Protein AF-A0A529C2K7-F1 (afdb_monomer_lite)

Sequence (71 aa):
MQIGPRADVPEWNNQGRGSAPLDPADATDPGVWAISCFFIRTKARGRGVSHRLVGGGIDFARENGARLLEA

Foldseek 3Di:
DDKAQLLVPLVQCDPPHPNNDPDNVSNPDRLEIEDDDDDDDPVCPPVCVVVVVVVVSVVVSVVVRRPHYYD

pLDDT: mean 93.4, std 3.64, range [82.94, 97.88]

Radius of gyration: 13.13 Å; chains: 1; bounding box: 31×24×31 Å

Structure (mmCIF, N/CA/C/O backbone):
data_AF-A0A529C2K7-F1
#
_entry.id   AF-A0A529C2K7-F1
#
loop_
_atom_site.group_PDB
_atom_site.id
_atom_site.type_symbol
_atom_site.label_atom_id
_atom_site.label_alt_id
_atom_site.label_comp_id
_atom_site.label_asym_id
_atom_site.label_entity_id
_atom_site.label_seq_id
_atom_site.pdbx_PDB_ins_code
_atom_site.Cartn_x
_atom_site.Cartn_y
_atom_site.Cartn_z
_atom_site.occupancy
_atom_site.B_iso_or_equiv
_atom_site.auth_seq_id
_atom_site.aut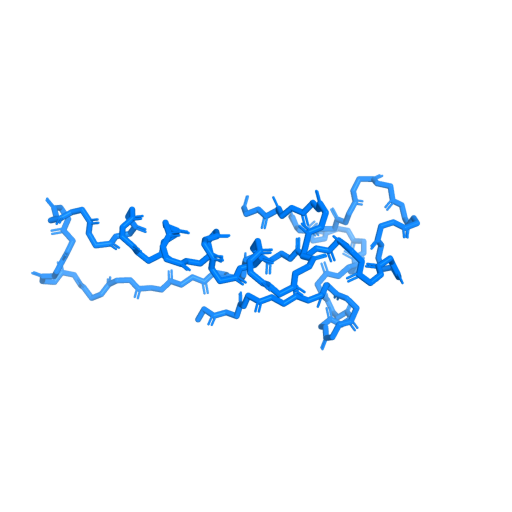h_comp_id
_atom_site.auth_asym_id
_atom_site.auth_atom_id
_atom_site.pdbx_PDB_model_num
ATOM 1 N N . MET A 1 1 ? -6.627 3.018 2.959 1.00 85.12 1 MET A N 1
ATOM 2 C CA . MET A 1 1 ? -5.642 1.936 2.828 1.00 85.12 1 MET A CA 1
ATOM 3 C C . MET A 1 1 ? -5.574 1.611 1.359 1.00 85.12 1 MET A C 1
ATOM 5 O O . MET A 1 1 ? -6.614 1.300 0.793 1.00 85.12 1 MET A O 1
ATOM 9 N N . GLN A 1 2 ? -4.409 1.765 0.757 1.00 89.38 2 GLN A N 1
ATOM 10 C CA . GLN A 1 2 ? -4.119 1.287 -0.586 1.00 89.38 2 GLN A CA 1
ATOM 11 C C . GLN A 1 2 ? -3.203 0.076 -0.461 1.00 89.38 2 GLN A C 1
ATOM 13 O O . GLN A 1 2 ? -2.357 0.051 0.429 1.00 89.38 2 GLN A O 1
ATOM 18 N N . ILE A 1 3 ? -3.410 -0.918 -1.317 1.00 95.06 3 ILE A N 1
ATOM 19 C CA . ILE A 1 3 ? -2.614 -2.141 -1.381 1.00 95.06 3 ILE A CA 1
ATOM 20 C C . ILE A 1 3 ? -2.436 -2.434 -2.862 1.00 95.06 3 ILE A C 1
ATOM 22 O O . ILE A 1 3 ? -3.422 -2.689 -3.550 1.00 95.06 3 ILE A O 1
ATOM 26 N N . GLY A 1 4 ? -1.217 -2.289 -3.359 1.00 95.06 4 GLY A N 1
ATOM 27 C CA . GLY A 1 4 ? -0.947 -2.309 -4.793 1.00 95.06 4 GLY A CA 1
ATOM 28 C C . GLY A 1 4 ? 0.543 -2.210 -5.097 1.00 95.06 4 GLY A C 1
ATOM 29 O O . GLY A 1 4 ? 1.330 -1.994 -4.164 1.00 95.06 4 GLY A O 1
ATOM 30 N N . PRO A 1 5 ? 0.928 -2.329 -6.379 1.00 95.06 5 PRO A N 1
ATOM 31 C CA . PRO A 1 5 ? 2.278 -2.038 -6.834 1.00 95.06 5 PRO A CA 1
ATOM 32 C C . PRO A 1 5 ? 2.715 -0.661 -6.342 1.00 95.06 5 PRO A C 1
ATOM 34 O O . PRO A 1 5 ? 1.979 0.322 -6.454 1.00 95.06 5 PRO A O 1
ATOM 37 N N . ARG A 1 6 ? 3.931 -0.560 -5.808 1.00 93.00 6 ARG A N 1
ATOM 38 C CA . ARG A 1 6 ? 4.427 0.733 -5.315 1.00 93.00 6 ARG A CA 1
ATOM 39 C C . ARG A 1 6 ? 4.653 1.753 -6.434 1.00 93.00 6 ARG A C 1
ATOM 41 O O . ARG A 1 6 ? 4.658 2.955 -6.178 1.00 93.00 6 ARG A O 1
ATOM 48 N N . ALA A 1 7 ? 4.827 1.275 -7.665 1.00 92.62 7 ALA A N 1
ATOM 49 C CA . ALA A 1 7 ? 4.956 2.105 -8.857 1.00 92.62 7 ALA A CA 1
ATOM 50 C C . ALA A 1 7 ? 3.685 2.930 -9.142 1.00 92.62 7 ALA A C 1
ATOM 52 O O . ALA A 1 7 ? 3.783 4.007 -9.726 1.00 92.62 7 ALA A O 1
ATOM 53 N N . ASP A 1 8 ? 2.518 2.479 -8.667 1.00 91.81 8 ASP A N 1
ATOM 54 C CA . ASP A 1 8 ? 1.241 3.181 -8.853 1.00 91.81 8 ASP A CA 1
ATOM 55 C C . ASP A 1 8 ? 1.114 4.425 -7.953 1.00 91.81 8 ASP A C 1
ATOM 57 O O . ASP A 1 8 ? 0.205 5.235 -8.139 1.00 91.81 8 ASP A O 1
ATOM 61 N N . VAL A 1 9 ? 2.019 4.598 -6.978 1.00 87.75 9 VAL A N 1
ATOM 62 C CA . VAL A 1 9 ? 2.115 5.798 -6.125 1.00 87.75 9 VAL A CA 1
ATOM 63 C C . VAL A 1 9 ? 3.567 6.271 -6.068 1.00 87.75 9 VAL A C 1
ATOM 65 O O . VAL A 1 9 ? 4.265 6.036 -5.075 1.00 87.75 9 VAL A O 1
ATOM 68 N N . PRO A 1 10 ? 4.054 6.947 -7.121 1.00 85.81 10 PRO A N 1
ATOM 69 C CA . PRO A 1 10 ? 5.456 7.343 -7.233 1.00 85.81 10 PRO A CA 1
ATOM 70 C C . PRO A 1 10 ? 5.960 8.174 -6.047 1.00 85.81 10 PRO A C 1
ATOM 72 O O . PRO A 1 10 ? 7.109 8.029 -5.630 1.00 85.81 10 PRO A O 1
ATOM 75 N N . GLU A 1 11 ? 5.101 9.002 -5.445 1.00 88.06 11 GLU A N 1
ATOM 76 C CA . GLU A 1 11 ? 5.446 9.861 -4.309 1.00 88.06 11 GLU A CA 1
ATOM 77 C C . GLU A 1 11 ? 5.897 9.076 -3.075 1.00 88.06 11 GLU A C 1
ATOM 79 O O . GLU A 1 11 ? 6.581 9.627 -2.203 1.00 88.06 11 GLU A O 1
ATOM 84 N N . TRP A 1 12 ? 5.513 7.801 -2.995 1.00 87.12 12 TRP A N 1
ATOM 85 C CA . TRP A 1 12 ? 5.846 6.914 -1.894 1.00 87.12 12 TRP A CA 1
ATOM 86 C C . TRP A 1 12 ? 7.307 6.460 -1.919 1.00 87.12 12 TRP A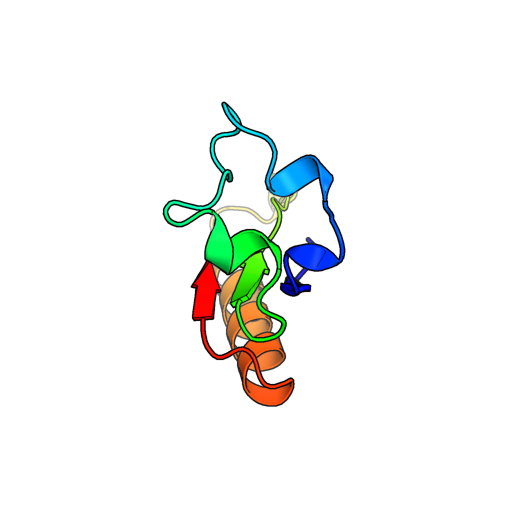 C 1
ATOM 88 O O . TRP A 1 12 ? 7.897 6.220 -0.862 1.00 87.12 12 TRP A O 1
ATOM 98 N N . ASN A 1 13 ? 7.894 6.440 -3.118 1.00 90.00 13 ASN A N 1
ATOM 99 C CA . ASN A 1 13 ? 9.263 6.007 -3.382 1.00 90.00 13 ASN A CA 1
ATOM 100 C C . ASN A 1 13 ? 10.288 7.148 -3.248 1.00 90.00 13 ASN A C 1
ATOM 102 O O . ASN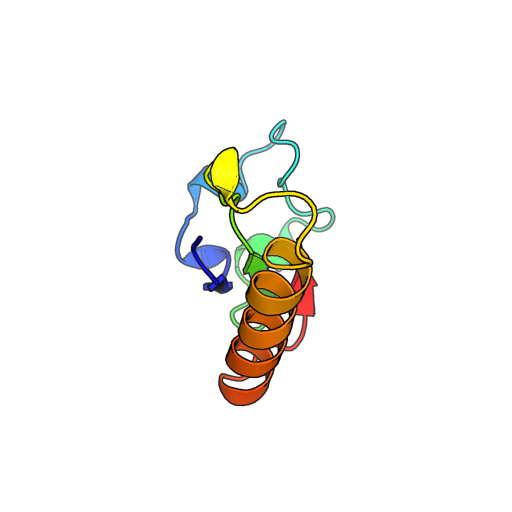 A 1 13 ? 11.488 6.938 -3.424 1.00 90.00 13 ASN A O 1
ATOM 106 N N . ASN A 1 14 ? 9.831 8.365 -2.934 1.00 91.19 14 ASN A N 1
ATOM 107 C CA . ASN A 1 14 ? 10.700 9.524 -2.774 1.00 91.19 14 ASN A CA 1
ATOM 108 C C . ASN A 1 14 ? 11.694 9.336 -1.622 1.00 91.19 14 ASN A C 1
ATOM 110 O O . ASN A 1 14 ? 11.324 8.974 -0.503 1.00 91.19 14 ASN A O 1
ATOM 114 N N . GLN A 1 15 ? 12.955 9.678 -1.886 1.00 86.38 15 GLN A N 1
ATOM 115 C C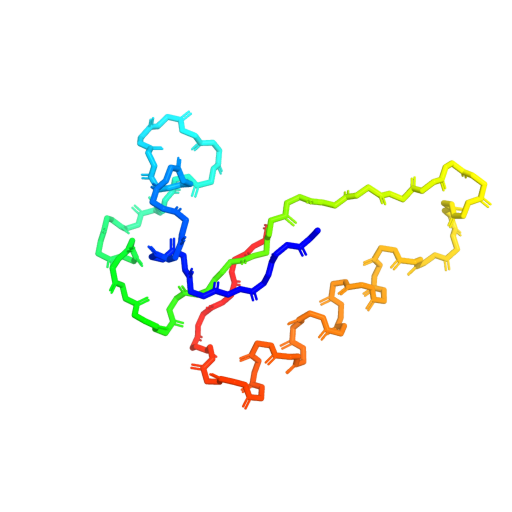A . GLN A 1 15 ? 14.024 9.641 -0.891 1.00 86.38 15 GLN A CA 1
ATOM 116 C C . GLN A 1 15 ? 13.672 10.491 0.342 1.00 86.38 15 GLN A C 1
ATOM 118 O O . GLN A 1 15 ? 13.080 11.567 0.234 1.00 86.38 15 GLN A O 1
ATOM 123 N N . GLY A 1 16 ? 14.018 9.990 1.529 1.00 87.25 16 GLY A N 1
ATOM 124 C CA . GLY A 1 16 ? 13.718 10.643 2.809 1.00 87.25 16 GLY A CA 1
ATOM 125 C C . GLY A 1 16 ? 12.300 10.407 3.349 1.00 87.25 16 GLY A C 1
ATOM 126 O O . GLY A 1 16 ? 11.986 10.863 4.450 1.00 87.25 16 GLY A O 1
ATOM 127 N N . ARG A 1 17 ? 11.433 9.682 2.630 1.00 87.81 17 ARG A N 1
ATOM 128 C CA . ARG A 1 17 ? 10.186 9.150 3.201 1.00 87.81 17 ARG A CA 1
ATOM 129 C C . ARG A 1 17 ? 10.489 7.896 4.020 1.00 87.81 17 ARG A C 1
ATOM 131 O O . ARG A 1 17 ? 11.330 7.098 3.629 1.00 87.81 17 ARG A O 1
ATOM 138 N N . GLY A 1 18 ? 9.751 7.673 5.110 1.00 89.00 18 GLY A N 1
ATOM 139 C CA . GLY A 1 18 ? 9.861 6.427 5.892 1.00 89.00 18 GLY A CA 1
ATOM 140 C C . GLY A 1 18 ? 9.468 5.164 5.113 1.00 89.00 18 GLY A C 1
ATOM 141 O O . GLY A 1 18 ? 9.683 4.057 5.578 1.00 89.00 18 GLY A O 1
ATOM 142 N N . SER A 1 19 ? 8.895 5.350 3.933 1.00 89.94 19 SER A N 1
ATOM 143 C CA . SER A 1 19 ? 8.469 4.330 2.988 1.00 89.94 19 SER A CA 1
ATOM 144 C C . SER A 1 19 ? 9.338 4.215 1.741 1.00 89.94 19 SER A C 1
ATOM 146 O O . SER A 1 19 ? 8.970 3.502 0.805 1.00 89.94 19 SER A O 1
ATOM 148 N N . ALA A 1 20 ? 10.409 5.008 1.666 1.00 91.56 20 ALA A N 1
ATOM 149 C CA . ALA A 1 20 ? 11.326 4.923 0.547 1.00 91.56 20 ALA A CA 1
ATOM 150 C C . ALA A 1 20 ? 11.851 3.479 0.469 1.00 91.56 20 ALA A C 1
ATOM 152 O O . ALA A 1 20 ? 12.171 2.905 1.515 1.00 91.56 20 ALA A O 1
ATOM 153 N N . PRO A 1 21 ? 11.916 2.880 -0.730 1.00 90.38 21 PRO A N 1
ATOM 154 C CA . PRO A 1 21 ? 12.413 1.523 -0.864 1.00 90.38 21 PRO A CA 1
ATOM 155 C C . PRO A 1 21 ? 13.879 1.455 -0.428 1.00 90.38 21 PRO A C 1
ATOM 157 O O . PRO A 1 21 ? 14.641 2.409 -0.619 1.00 90.38 21 PRO A O 1
ATOM 160 N N . LEU A 1 22 ? 14.266 0.323 0.161 1.00 88.12 22 LEU A N 1
ATOM 161 C CA . LEU A 1 22 ? 15.650 0.087 0.572 1.00 88.12 22 LEU A CA 1
ATOM 162 C C . LEU A 1 22 ? 16.559 -0.082 -0.650 1.00 88.12 22 LEU A C 1
ATOM 164 O O . LEU A 1 22 ? 17.643 0.499 -0.687 1.00 88.12 22 LEU A O 1
ATOM 168 N N . ASP A 1 23 ? 16.097 -0.839 -1.649 1.00 91.44 23 ASP A N 1
ATOM 169 C CA . ASP A 1 23 ? 16.717 -0.911 -2.968 1.00 91.44 23 ASP A CA 1
ATOM 170 C C . ASP A 1 23 ? 15.945 -0.009 -3.949 1.00 91.44 23 ASP A C 1
ATOM 172 O O . ASP A 1 23 ? 14.749 -0.216 -4.164 1.00 91.44 23 ASP A O 1
ATOM 176 N N . PRO A 1 24 ? 16.583 0.987 -4.590 1.00 91.38 24 PRO A N 1
ATOM 177 C CA . PRO A 1 24 ? 15.932 1.813 -5.605 1.00 91.38 24 PRO A CA 1
ATOM 178 C C . PRO A 1 24 ? 15.263 1.026 -6.742 1.00 91.38 24 PRO A C 1
ATOM 180 O O . PRO A 1 24 ? 14.300 1.528 -7.321 1.00 91.38 24 PRO A O 1
ATOM 183 N N . ALA A 1 25 ? 15.742 -0.181 -7.065 1.00 92.94 25 ALA A N 1
ATOM 184 C CA . ALA A 1 25 ? 15.142 -1.038 -8.087 1.00 92.94 25 ALA A CA 1
ATOM 185 C C . ALA A 1 25 ? 13.729 -1.514 -7.710 1.00 92.94 25 ALA A C 1
ATOM 187 O O . ALA A 1 25 ? 12.899 -1.718 -8.596 1.00 92.94 25 ALA A O 1
ATOM 188 N N . ASP A 1 26 ? 13.417 -1.615 -6.414 1.00 93.38 26 ASP A N 1
ATOM 189 C CA . ASP A 1 26 ? 12.091 -2.028 -5.957 1.00 93.38 26 ASP A CA 1
ATOM 190 C C . ASP A 1 26 ? 11.014 -1.023 -6.384 1.00 93.38 26 ASP A C 1
ATOM 192 O O . ASP A 1 26 ? 9.879 -1.421 -6.636 1.00 93.38 26 ASP A O 1
ATOM 196 N N . ALA A 1 27 ? 11.361 0.269 -6.516 1.00 92.25 27 ALA A N 1
ATOM 197 C CA . ALA A 1 27 ? 10.443 1.359 -6.876 1.00 92.25 27 ALA A CA 1
ATOM 198 C C . ALA A 1 27 ? 9.658 1.106 -8.174 1.00 92.25 27 ALA A C 1
ATOM 200 O O . ALA A 1 27 ? 8.547 1.619 -8.329 1.00 92.25 27 ALA A O 1
ATOM 201 N N . THR A 1 28 ? 10.243 0.353 -9.106 1.00 93.44 28 THR A N 1
ATOM 202 C CA . THR A 1 28 ? 9.684 0.086 -10.436 1.00 93.44 28 THR A CA 1
ATOM 203 C C . THR A 1 28 ? 9.354 -1.388 -10.671 1.00 93.44 28 THR A C 1
ATOM 205 O O . THR A 1 28 ? 8.844 -1.721 -11.741 1.00 93.44 28 THR A O 1
ATOM 208 N N . ASP A 1 29 ? 9.606 -2.273 -9.702 1.00 94.62 29 ASP A N 1
ATOM 209 C CA . ASP A 1 29 ? 9.290 -3.695 -9.832 1.00 94.62 29 ASP A CA 1
ATOM 210 C C . ASP A 1 29 ? 7.772 -3.925 -9.658 1.00 94.62 29 ASP A C 1
ATOM 212 O O . ASP A 1 29 ? 7.221 -3.655 -8.585 1.00 94.62 29 ASP A O 1
ATOM 216 N N . PRO A 1 30 ? 7.067 -4.458 -10.676 1.00 93.75 30 PRO A N 1
ATOM 217 C CA . PRO A 1 30 ? 5.619 -4.679 -10.610 1.00 93.75 30 PRO A CA 1
ATOM 218 C C . PRO A 1 30 ? 5.203 -5.739 -9.574 1.00 93.75 30 PRO A C 1
ATOM 220 O O . PRO A 1 30 ? 4.042 -5.791 -9.164 1.00 93.75 30 PRO A O 1
ATOM 223 N N . GLY A 1 31 ? 6.134 -6.592 -9.145 1.00 95.38 31 GLY A N 1
ATOM 224 C CA . GLY A 1 31 ? 5.948 -7.585 -8.094 1.00 95.38 31 GLY A CA 1
ATOM 225 C C . GLY A 1 31 ? 6.207 -7.054 -6.684 1.00 95.38 31 GLY A C 1
ATOM 226 O O . GLY A 1 31 ? 5.937 -7.787 -5.728 1.00 95.38 31 GLY A O 1
ATOM 227 N N . VAL A 1 32 ? 6.699 -5.817 -6.525 1.00 95.62 32 VAL A N 1
ATOM 228 C CA . VAL A 1 32 ? 6.892 -5.186 -5.213 1.00 95.62 32 VAL A CA 1
ATOM 229 C C . VAL A 1 32 ? 5.726 -4.260 -4.901 1.00 95.62 32 VAL A C 1
ATOM 231 O O . VAL A 1 32 ? 5.524 -3.191 -5.484 1.00 95.62 32 VAL A O 1
ATOM 234 N N . TRP A 1 33 ? 4.925 -4.717 -3.953 1.00 96.44 33 TRP A N 1
ATOM 235 C CA . TRP A 1 33 ? 3.719 -4.052 -3.510 1.00 96.44 33 TRP A CA 1
ATOM 236 C C . TRP A 1 33 ? 3.942 -3.438 -2.145 1.00 96.44 33 TRP A C 1
ATOM 238 O O . TRP A 1 33 ? 4.826 -3.849 -1.390 1.00 96.44 33 TRP A O 1
ATOM 248 N N . ALA A 1 34 ? 3.088 -2.488 -1.791 1.00 94.00 34 ALA A N 1
ATOM 249 C CA . ALA A 1 34 ? 3.118 -1.947 -0.452 1.00 94.00 34 ALA A CA 1
A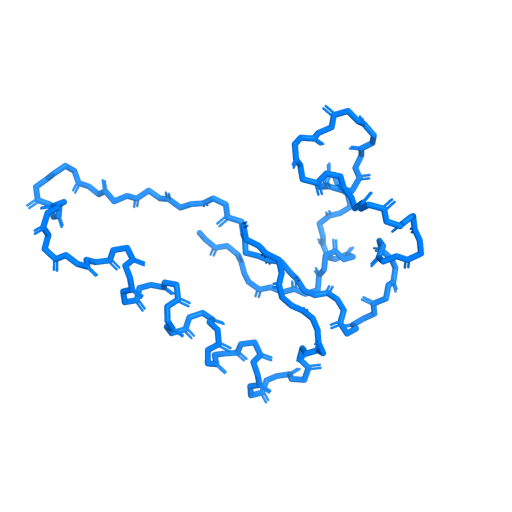TOM 250 C C . ALA A 1 34 ? 1.716 -1.564 0.058 1.00 94.00 34 ALA A C 1
ATOM 252 O O . ALA A 1 34 ? 0.794 -1.255 -0.704 1.00 94.00 34 ALA A O 1
ATOM 253 N N . ILE A 1 35 ? 1.555 -1.635 1.380 1.00 93.94 35 ILE A N 1
ATOM 254 C CA . ILE A 1 35 ? 0.362 -1.244 2.132 1.00 93.94 35 ILE A CA 1
ATOM 255 C C . ILE A 1 35 ? 0.490 0.199 2.634 1.00 93.94 35 ILE A C 1
ATOM 257 O O . ILE A 1 35 ? 1.330 0.506 3.477 1.00 93.94 35 ILE A O 1
ATOM 261 N N . SER A 1 36 ? -0.367 1.102 2.157 1.00 89.94 36 SER A N 1
ATOM 262 C CA . SER A 1 36 ? -0.385 2.473 2.669 1.00 89.94 36 SER A CA 1
ATOM 263 C C . SER A 1 36 ? -1.101 2.575 4.017 1.00 89.94 36 SER A C 1
ATOM 265 O O . SER A 1 36 ? -1.971 1.764 4.361 1.00 89.94 36 SER A O 1
ATOM 267 N N . CYS A 1 37 ? -0.770 3.624 4.775 1.00 89.88 37 CYS A N 1
ATOM 268 C CA . CYS A 1 37 ? -1.354 3.890 6.085 1.00 89.88 37 CYS A CA 1
ATOM 269 C C . CYS A 1 37 ? -2.893 3.836 6.075 1.00 89.88 37 CYS A C 1
ATOM 271 O O . CYS A 1 37 ? -3.582 4.263 5.141 1.00 89.88 37 CYS A O 1
ATOM 273 N N . PHE A 1 38 ? -3.456 3.357 7.182 1.00 93.00 38 PHE A N 1
ATOM 274 C CA . PHE A 1 38 ? -4.894 3.314 7.403 1.00 93.00 38 PHE A CA 1
ATOM 275 C C . PHE A 1 38 ? -5.245 3.751 8.820 1.00 93.00 38 PHE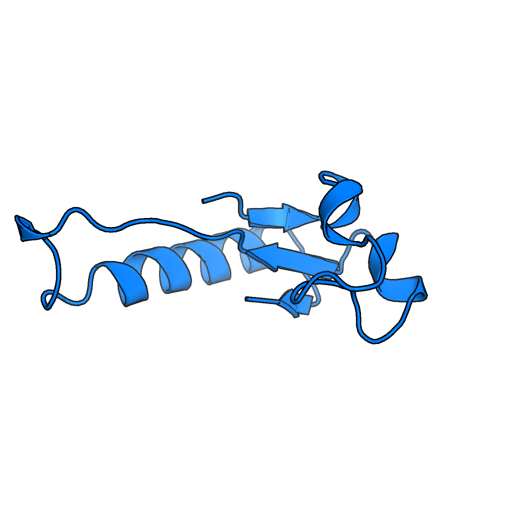 A C 1
ATOM 277 O O . PHE A 1 38 ? -4.427 3.714 9.736 1.00 93.00 38 PHE A O 1
ATOM 284 N N . PHE A 1 39 ? -6.494 4.170 9.004 1.00 95.19 39 PHE A N 1
ATOM 285 C CA . PHE A 1 39 ? -6.981 4.661 10.282 1.00 95.19 39 PHE A CA 1
ATOM 286 C C . PHE A 1 39 ? -8.148 3.818 10.777 1.00 95.19 39 PHE A C 1
ATOM 288 O O . PHE A 1 39 ? -9.094 3.537 10.042 1.00 95.19 39 PHE A O 1
ATOM 295 N N . ILE A 1 40 ? -8.114 3.475 12.063 1.00 96.31 40 ILE A N 1
ATOM 296 C CA . ILE A 1 40 ? -9.232 2.840 12.757 1.00 96.31 40 ILE A CA 1
ATOM 297 C C . ILE A 1 40 ? -9.914 3.874 13.643 1.00 96.31 40 ILE A C 1
ATOM 299 O O . ILE A 1 40 ? -9.275 4.482 14.513 1.00 96.31 40 ILE A O 1
ATOM 303 N N . ARG A 1 41 ? -11.234 4.029 13.464 1.00 96.38 41 ARG A N 1
ATOM 304 C CA . ARG A 1 41 ? -12.067 4.853 14.351 1.00 96.38 41 ARG A CA 1
ATOM 305 C C . ARG A 1 41 ? -11.858 4.437 15.802 1.00 96.38 41 ARG A C 1
ATOM 307 O O . ARG A 1 41 ? -11.897 3.250 16.109 1.00 96.38 41 ARG A O 1
ATOM 314 N N . THR A 1 42 ? -11.723 5.406 16.706 1.00 97.44 42 THR A N 1
ATOM 315 C CA . THR A 1 42 ? -11.396 5.162 18.122 1.00 97.44 42 THR A CA 1
ATOM 316 C C . THR A 1 42 ? -12.308 4.126 18.784 1.00 97.44 42 THR A C 1
ATOM 318 O O . THR A 1 42 ? -11.811 3.214 19.434 1.00 97.44 42 THR A O 1
ATOM 321 N N . LYS A 1 43 ? -13.624 4.182 18.528 1.00 97.62 43 LYS A N 1
ATOM 322 C CA . LYS A 1 43 ? -14.619 3.233 19.072 1.00 97.62 43 LYS A CA 1
ATOM 323 C C . LYS A 1 43 ? -14.442 1.775 18.606 1.00 97.62 43 LYS A C 1
ATOM 325 O O . LYS A 1 43 ? -15.030 0.876 19.197 1.00 97.62 43 LYS A O 1
ATOM 330 N N . ALA A 1 44 ? -13.669 1.542 17.547 1.00 95.62 44 ALA A N 1
ATOM 331 C CA . ALA A 1 44 ? -13.404 0.225 16.971 1.00 95.62 44 ALA A CA 1
ATOM 332 C C . ALA A 1 44 ? -11.979 -0.294 17.264 1.00 95.62 44 ALA A C 1
ATOM 334 O O . ALA A 1 44 ? -11.631 -1.398 16.842 1.00 95.62 44 ALA A O 1
ATOM 335 N N . ARG A 1 45 ? -11.145 0.477 17.978 1.00 96.88 45 ARG A N 1
ATOM 336 C CA . ARG A 1 45 ? -9.787 0.064 18.376 1.00 96.88 45 ARG A CA 1
ATOM 337 C C . ARG A 1 45 ? -9.830 -0.988 19.490 1.00 96.88 45 ARG A C 1
ATOM 339 O O . ARG A 1 45 ? -10.857 -1.175 20.133 1.00 96.88 45 ARG A O 1
ATOM 346 N N . GLY A 1 46 ? -8.723 -1.708 19.683 1.00 96.56 46 GLY A N 1
ATOM 347 C CA . GLY A 1 46 ? -8.611 -2.778 20.689 1.00 96.56 46 GLY A CA 1
ATOM 348 C C . GLY A 1 46 ? -9.401 -4.055 20.365 1.00 96.56 46 GLY A C 1
ATOM 349 O O . GLY A 1 46 ? -9.419 -4.979 21.163 1.00 96.56 46 GLY A O 1
ATOM 350 N N . ARG A 1 47 ? -10.045 -4.125 19.190 1.00 97.25 47 ARG A N 1
ATOM 351 C CA . ARG A 1 47 ? -10.883 -5.259 18.747 1.00 97.25 47 ARG A CA 1
ATOM 352 C C . ARG A 1 47 ? -10.245 -6.100 17.634 1.00 97.25 47 ARG A C 1
ATOM 354 O O . ARG A 1 47 ? -10.941 -6.828 16.933 1.00 97.25 47 ARG A O 1
ATOM 361 N N . GLY A 1 48 ? -8.943 -5.933 17.398 1.00 97.00 48 GLY A N 1
ATOM 362 C CA . GLY A 1 48 ? -8.213 -6.650 16.343 1.00 97.00 48 GLY A CA 1
ATOM 363 C C . GLY A 1 48 ? -8.523 -6.207 14.905 1.00 97.00 48 GLY A C 1
ATOM 364 O O . GLY A 1 48 ? -8.093 -6.869 13.968 1.00 97.00 48 GLY A O 1
ATOM 365 N N . VAL A 1 49 ? -9.239 -5.091 14.698 1.00 96.38 49 VAL A N 1
ATOM 366 C CA . VAL A 1 49 ? -9.612 -4.610 13.349 1.00 96.38 49 VAL A CA 1
ATOM 367 C C . VAL A 1 49 ? -8.383 -4.355 12.476 1.00 96.38 49 VAL A C 1
ATOM 369 O O . VAL A 1 49 ? -8.383 -4.750 11.316 1.00 96.38 49 VAL A O 1
ATOM 372 N N . SER A 1 50 ? -7.319 -3.768 13.035 1.00 95.38 50 SER A N 1
ATOM 373 C CA . SER A 1 50 ? -6.071 -3.534 12.299 1.00 95.38 50 SER A CA 1
ATOM 374 C C . SER A 1 50 ? -5.473 -4.831 11.751 1.00 95.38 50 SER A C 1
ATOM 376 O O . SER A 1 50 ? -5.104 -4.874 10.585 1.00 95.38 50 SER A O 1
ATOM 378 N N . HIS A 1 51 ? -5.451 -5.905 12.550 1.00 95.50 51 HIS A N 1
ATOM 379 C CA . HIS A 1 51 ? -4.945 -7.206 12.102 1.00 95.50 51 HIS A CA 1
ATOM 380 C C . HIS A 1 51 ? -5.790 -7.792 10.974 1.00 95.50 51 HIS A C 1
ATOM 382 O O . HIS A 1 51 ? -5.237 -8.338 10.030 1.00 95.50 51 HIS A O 1
ATOM 388 N N . ARG A 1 52 ? -7.120 -7.657 11.043 1.00 96.19 52 ARG A N 1
ATOM 389 C CA . ARG A 1 52 ? -8.007 -8.150 9.978 1.00 96.19 52 ARG A CA 1
ATOM 390 C C . ARG A 1 52 ? -7.830 -7.373 8.675 1.00 96.19 52 ARG A C 1
ATOM 392 O O . ARG A 1 52 ? -7.837 -7.989 7.618 1.00 96.19 52 ARG A O 1
ATOM 399 N N . LEU A 1 53 ? -7.650 -6.051 8.749 1.00 95.62 53 LEU A N 1
ATOM 400 C CA . LEU A 1 53 ? -7.378 -5.227 7.567 1.00 95.62 53 LEU A CA 1
ATOM 401 C C . LEU A 1 53 ? -6.048 -5.601 6.913 1.00 95.62 53 LEU A C 1
ATOM 403 O O . LEU A 1 53 ? -6.005 -5.805 5.707 1.00 95.62 53 LEU A O 1
ATOM 407 N N . VAL A 1 54 ? -4.982 -5.721 7.707 1.00 96.00 54 VAL A N 1
ATOM 408 C CA . VAL A 1 54 ? -3.664 -6.125 7.197 1.00 96.00 54 VAL A CA 1
ATOM 409 C C . VAL A 1 54 ? -3.709 -7.550 6.649 1.00 96.00 54 VAL A C 1
ATOM 411 O O . VAL A 1 54 ? -3.210 -7.781 5.557 1.00 96.00 54 VAL A O 1
ATOM 414 N N . GLY A 1 55 ? -4.359 -8.484 7.350 1.00 96.94 55 GLY A N 1
ATOM 415 C CA . GLY A 1 55 ? -4.517 -9.871 6.907 1.00 96.94 55 GLY A CA 1
ATOM 416 C C . GLY A 1 55 ? -5.221 -9.982 5.555 1.00 96.94 55 GLY A C 1
ATOM 417 O O . GLY A 1 55 ? -4.640 -10.514 4.618 1.00 96.94 55 GLY A O 1
ATOM 418 N N . GLY A 1 56 ? -6.408 -9.381 5.415 1.00 96.81 56 GLY A N 1
ATOM 419 C CA . GLY A 1 56 ? -7.116 -9.370 4.128 1.00 96.81 56 GLY A CA 1
ATOM 420 C C . GLY A 1 56 ? -6.338 -8.641 3.029 1.00 96.81 56 GLY A C 1
ATOM 421 O O . GLY A 1 56 ? -6.427 -8.998 1.860 1.00 96.81 56 GLY A O 1
ATOM 422 N N . GLY A 1 57 ? -5.530 -7.651 3.406 1.00 96.62 57 GLY A N 1
ATOM 423 C CA . GLY A 1 57 ? -4.616 -6.979 2.499 1.00 96.62 57 GLY A CA 1
ATOM 424 C C . GLY A 1 57 ? -3.483 -7.857 1.971 1.00 96.62 57 GLY A C 1
ATOM 425 O O . GLY A 1 57 ? -3.177 -7.819 0.782 1.00 96.62 57 GLY A O 1
ATOM 426 N N . ILE A 1 58 ? -2.884 -8.666 2.846 1.00 96.88 58 ILE A N 1
ATOM 427 C CA . ILE A 1 58 ? -1.870 -9.658 2.478 1.00 96.88 58 ILE A CA 1
ATOM 428 C C . ILE A 1 58 ? -2.474 -10.706 1.542 1.00 96.88 58 ILE A C 1
ATOM 430 O O . ILE A 1 58 ? -1.855 -11.044 0.534 1.00 96.88 58 ILE A O 1
ATOM 434 N N . ASP A 1 59 ? -3.671 -11.202 1.857 1.00 97.75 59 ASP A N 1
ATOM 435 C CA . ASP A 1 59 ? -4.356 -12.200 1.032 1.00 97.75 59 ASP A CA 1
ATOM 436 C C . ASP A 1 59 ? -4.670 -11.632 -0.359 1.00 97.75 59 ASP A C 1
ATOM 438 O O . ASP A 1 59 ? -4.295 -12.234 -1.364 1.00 97.75 59 ASP A O 1
ATOM 442 N N . PHE A 1 60 ? -5.209 -10.409 -0.424 1.00 97.06 60 PHE A N 1
ATOM 443 C CA . PHE A 1 60 ? -5.430 -9.696 -1.683 1.00 97.06 60 PHE A CA 1
ATOM 444 C C . PHE A 1 60 ? -4.140 -9.549 -2.503 1.00 97.06 60 PHE A C 1
ATOM 446 O O . PHE A 1 60 ? -4.125 -9.863 -3.691 1.00 97.06 60 PHE A O 1
ATOM 453 N N . ALA A 1 61 ? -3.039 -9.109 -1.890 1.00 97.44 61 ALA A N 1
ATOM 454 C CA . ALA A 1 61 ? -1.770 -8.941 -2.595 1.00 97.44 61 ALA A CA 1
ATOM 455 C C . ALA A 1 61 ? -1.243 -10.276 -3.158 1.00 97.44 61 ALA A C 1
ATOM 457 O O . ALA A 1 61 ? -0.811 -10.333 -4.309 1.00 97.44 61 ALA A O 1
ATOM 458 N N . ARG A 1 62 ? -1.329 -11.365 -2.380 1.00 96.44 62 ARG A N 1
ATOM 459 C CA . ARG A 1 62 ? -0.926 -12.712 -2.822 1.00 96.44 62 ARG A CA 1
ATOM 460 C C . ARG A 1 62 ? -1.748 -13.196 -4.011 1.00 96.44 62 ARG A C 1
ATOM 462 O O . ARG A 1 62 ? -1.175 -13.678 -4.983 1.00 96.44 62 ARG A O 1
ATOM 469 N N . GLU A 1 63 ? -3.068 -13.051 -3.941 1.00 97.88 63 GLU A N 1
ATOM 470 C CA . GLU A 1 63 ? -3.986 -13.450 -5.016 1.00 97.88 63 GLU A CA 1
ATOM 471 C C . GLU A 1 63 ? -3.751 -12.660 -6.312 1.00 97.88 63 GLU A C 1
ATOM 473 O O . GLU A 1 63 ? -4.016 -13.170 -7.398 1.00 97.88 63 GLU A O 1
ATOM 478 N N . ASN A 1 64 ? -3.208 -11.443 -6.209 1.00 96.69 64 ASN A N 1
ATOM 479 C CA . ASN A 1 64 ? -2.964 -10.545 -7.339 1.00 96.69 64 ASN A CA 1
ATOM 480 C C . ASN A 1 64 ? -1.491 -10.501 -7.793 1.00 96.69 64 ASN A C 1
ATOM 482 O O . ASN A 1 64 ? -1.119 -9.646 -8.595 1.00 96.69 64 ASN A O 1
ATOM 486 N N . GLY A 1 65 ? -0.655 -11.437 -7.331 1.00 95.44 65 GLY A N 1
ATOM 487 C CA . GLY A 1 65 ? 0.698 -11.630 -7.864 1.00 95.44 65 GLY A CA 1
ATOM 488 C C . GLY A 1 65 ? 1.792 -10.780 -7.215 1.00 95.44 65 GLY A C 1
ATOM 489 O O . GLY A 1 65 ? 2.879 -10.661 -7.782 1.00 95.44 65 GLY A O 1
ATOM 490 N N . ALA A 1 66 ? 1.556 -10.220 -6.025 1.00 97.00 66 ALA A N 1
ATOM 491 C CA . ALA A 1 66 ? 2.622 -9.598 -5.248 1.00 97.00 66 ALA A CA 1
ATOM 492 C C . ALA A 1 66 ? 3.678 -10.645 -4.851 1.00 97.00 66 ALA A C 1
ATOM 494 O O . ALA A 1 66 ? 3.378 -11.638 -4.184 1.00 97.00 66 ALA A O 1
ATOM 495 N N . ARG A 1 67 ? 4.936 -10.402 -5.230 1.00 95.88 67 ARG A N 1
ATOM 496 C CA . ARG A 1 67 ? 6.100 -11.209 -4.830 1.00 95.88 67 ARG A CA 1
ATOM 497 C C . ARG A 1 67 ? 6.654 -10.754 -3.482 1.00 95.88 67 ARG A C 1
ATOM 499 O O . ARG A 1 67 ? 7.117 -11.576 -2.695 1.00 95.88 67 ARG A O 1
ATOM 506 N N . LEU A 1 68 ? 6.598 -9.450 -3.232 1.00 94.75 68 LEU A N 1
ATOM 507 C CA . LEU A 1 68 ? 6.990 -8.801 -1.989 1.00 94.75 68 LEU A CA 1
ATOM 508 C C . LEU A 1 68 ? 5.896 -7.809 -1.593 1.00 94.75 68 LEU A C 1
ATOM 510 O O . LEU A 1 68 ? 5.354 -7.116 -2.451 1.00 94.75 68 LEU A O 1
ATOM 514 N N . LEU A 1 69 ? 5.582 -7.748 -0.300 1.00 94.31 69 LEU A N 1
ATOM 515 C CA . LEU A 1 69 ? 4.637 -6.788 0.257 1.00 94.31 69 LEU A CA 1
ATOM 516 C C . LEU A 1 69 ? 5.263 -6.092 1.462 1.00 94.31 69 LEU A C 1
ATOM 518 O O . LEU A 1 69 ? 5.608 -6.749 2.443 1.00 94.31 69 LEU A O 1
ATOM 522 N N . GLU A 1 70 ? 5.373 -4.773 1.389 1.00 90.31 70 GLU A N 1
ATOM 523 C CA . GLU A 1 70 ? 5.887 -3.932 2.472 1.00 90.31 70 GLU A CA 1
ATOM 524 C C . GLU A 1 70 ? 4.748 -3.225 3.218 1.00 90.31 70 GLU A C 1
ATOM 526 O O . GLU A 1 70 ? 3.713 -2.908 2.625 1.00 90.31 70 GLU A O 1
ATOM 531 N N . ALA A 1 71 ? 4.912 -2.991 4.522 1.00 82.94 71 ALA A N 1
ATOM 532 C CA . ALA A 1 71 ? 3.906 -2.373 5.389 1.00 82.94 71 ALA A CA 1
ATOM 533 C C . ALA A 1 71 ? 4.548 -1.552 6.511 1.00 82.94 71 ALA A C 1
ATOM 535 O O . ALA A 1 71 ? 5.608 -1.988 7.016 1.00 82.94 71 ALA A O 1
#

Secondary structure (DSSP, 8-state):
--EEEGGG-GGGG-TTSTT--SSGGGGG-TTEEEE------GGGTTSSHHHHHHHHHHHHHHHTT-SEEE-